Protein AF-A0AAJ1B2Z4-F1 (afdb_monomer)

InterPro domains:
  IPR002912 ACT domain [PS51671] (55-90)
  IPR045865 ACT-like domain [SSF55021] (40-90)
  IPR054352 Aspartokinase, ACT domain [PF22468] (53-90)

Radius of gyration: 16.55 Å; Cα contacts (8 Å, |Δi|>4): 42; chains: 1; bounding box: 34×28×44 Å

Secondary structure (DSSP, 8-state):
-----SB--B-SS-B--B--HHHHHTTHHHHHHHHHHHH--S------S--------TTTTT-TTHHHHHHHHHHHTT---------S--

Mean predicted aligned error: 4.88 Å

Foldseek 3Di:
DPFDWDDWDDDPQDIDTHGD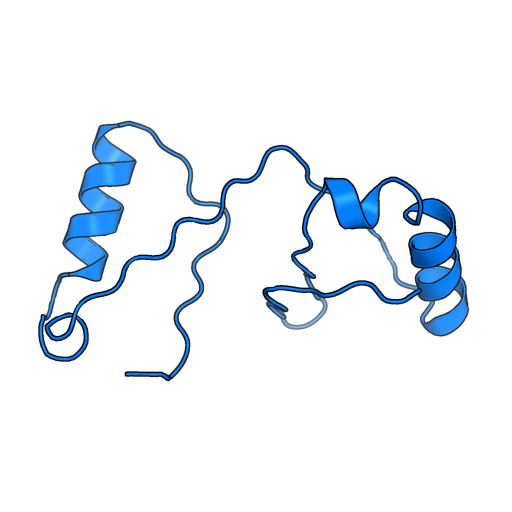PVSQPVCVVVVVVVCCVPPVHPDDDDDDDDDDDDDDDPCPVVDPCPVVVVVVVCVVVVHDDDDDDDDPPD

Structure (mmCIF, N/CA/C/O backbone):
data_AF-A0AAJ1B2Z4-F1
#
_entry.id   AF-A0AAJ1B2Z4-F1
#
loop_
_atom_site.group_PDB
_atom_site.id
_atom_site.type_symbol
_atom_site.label_atom_id
_atom_site.label_alt_id
_atom_site.label_comp_id
_atom_site.label_asym_id
_atom_site.label_entity_id
_atom_site.label_seq_id
_atom_site.pdbx_PDB_ins_code
_atom_site.Cartn_x
_atom_site.Cartn_y
_atom_site.Cartn_z
_atom_site.occupancy
_atom_site.B_iso_or_equiv
_atom_site.auth_seq_id
_atom_site.auth_comp_id
_atom_site.auth_asym_id
_atom_site.auth_atom_id
_atom_site.pdbx_PDB_model_num
ATOM 1 N N . ASN A 1 1 ? 18.673 -6.638 -9.497 1.00 79.81 1 ASN A N 1
ATOM 2 C CA . ASN A 1 1 ? 17.951 -5.352 -9.387 1.00 79.81 1 ASN A CA 1
ATOM 3 C C . ASN A 1 1 ? 18.097 -4.711 -8.005 1.00 79.81 1 ASN A C 1
ATOM 5 O O . ASN A 1 1 ? 17.914 -3.508 -7.931 1.00 79.81 1 ASN A O 1
ATOM 9 N N . ASP A 1 2 ? 18.461 -5.446 -6.936 1.00 87.69 2 ASP A N 1
ATOM 10 C CA . ASP A 1 2 ? 18.758 -4.876 -5.597 1.00 87.69 2 ASP A CA 1
ATOM 11 C C . ASP A 1 2 ? 17.657 -3.922 -5.096 1.00 87.69 2 ASP A C 1
ATOM 13 O O . ASP A 1 2 ? 17.896 -2.762 -4.769 1.00 87.69 2 ASP A O 1
ATOM 17 N N . LEU A 1 3 ? 16.408 -4.375 -5.213 1.00 92.88 3 LEU A N 1
ATOM 18 C CA . LEU A 1 3 ? 15.221 -3.647 -4.786 1.00 92.88 3 LEU A CA 1
ATOM 19 C C . LEU A 1 3 ? 14.625 -4.391 -3.596 1.00 92.88 3 LEU A C 1
ATOM 21 O O . LEU A 1 3 ? 14.285 -5.570 -3.718 1.00 92.88 3 LEU A O 1
ATOM 25 N N . SER A 1 4 ? 14.502 -3.694 -2.475 1.00 94.06 4 SER A N 1
ATOM 26 C CA . SER A 1 4 ? 13.752 -4.173 -1.320 1.00 94.06 4 SER A CA 1
ATOM 27 C C . SER A 1 4 ? 12.254 -3.982 -1.549 1.00 94.06 4 SER A C 1
ATOM 29 O O . SER A 1 4 ? 11.830 -3.060 -2.246 1.00 94.06 4 SER A O 1
ATOM 31 N N . PHE A 1 5 ? 11.452 -4.851 -0.946 1.00 93.00 5 PHE A N 1
ATOM 32 C CA . PHE A 1 5 ? 9.999 -4.736 -0.910 1.00 93.00 5 PHE A CA 1
ATOM 33 C C . PHE A 1 5 ? 9.519 -4.857 0.536 1.00 93.00 5 PHE A C 1
ATOM 35 O O . PHE A 1 5 ? 10.169 -5.505 1.354 1.00 93.00 5 PHE A O 1
ATOM 42 N N . GLU A 1 6 ? 8.380 -4.243 0.831 1.00 88.50 6 GLU A N 1
ATOM 43 C CA . GLU A 1 6 ? 7.812 -4.175 2.180 1.00 88.50 6 GLU A CA 1
ATOM 44 C C . GLU A 1 6 ? 6.806 -5.304 2.420 1.00 88.50 6 GLU A C 1
ATOM 46 O O . GLU A 1 6 ? 6.912 -6.057 3.384 1.00 88.50 6 GLU A O 1
ATOM 51 N N . HIS A 1 7 ? 5.842 -5.459 1.509 1.00 90.00 7 HIS A N 1
ATOM 52 C CA . HIS A 1 7 ? 4.740 -6.409 1.659 1.00 90.00 7 HIS A CA 1
ATOM 53 C C . HIS A 1 7 ? 4.474 -7.151 0.354 1.00 90.00 7 HIS A C 1
ATOM 55 O O . HIS A 1 7 ? 4.675 -6.607 -0.736 1.00 90.00 7 HIS A O 1
ATOM 61 N N . THR A 1 8 ? 4.003 -8.397 0.476 1.00 93.06 8 THR A N 1
ATOM 62 C CA . THR A 1 8 ? 3.646 -9.250 -0.670 1.00 93.06 8 THR A CA 1
ATOM 63 C C . THR A 1 8 ? 2.280 -9.932 -0.517 1.00 93.06 8 THR A C 1
ATOM 65 O O . THR A 1 8 ? 2.209 -11.160 -0.411 1.00 93.06 8 THR A O 1
ATOM 68 N N . PRO A 1 9 ? 1.164 -9.177 -0.476 1.00 90.56 9 PRO A N 1
ATOM 69 C CA . PRO A 1 9 ? -0.159 -9.787 -0.423 1.00 90.56 9 PRO A CA 1
ATOM 70 C C . PRO A 1 9 ? -0.397 -10.690 -1.632 1.00 90.56 9 PRO A C 1
ATOM 72 O O . PRO A 1 9 ? -0.055 -10.346 -2.765 1.00 90.56 9 PRO A O 1
ATOM 75 N N . SER A 1 10 ? -1.017 -11.838 -1.392 1.00 93.19 10 SER A N 1
ATOM 76 C CA . SER A 1 10 ? -1.402 -12.772 -2.445 1.00 93.19 10 SER A CA 1
ATOM 77 C C . SER A 1 10 ? -2.883 -13.108 -2.348 1.00 93.19 10 SER A C 1
ATOM 79 O O . SER A 1 10 ? -3.459 -13.191 -1.261 1.00 93.19 10 SER A O 1
ATOM 81 N N . GLY A 1 11 ? -3.501 -13.254 -3.514 1.00 90.12 11 GLY A N 1
ATOM 82 C CA . GLY A 1 11 ? -4.825 -13.825 -3.691 1.00 90.12 11 GLY A CA 1
ATOM 83 C C . GLY A 1 11 ? -4.731 -15.238 -4.257 1.00 90.12 11 GLY A C 1
ATOM 84 O O . GLY A 1 11 ? -3.701 -15.898 -4.164 1.00 90.12 11 GLY A O 1
ATOM 85 N N . ILE A 1 12 ? -5.826 -15.698 -4.862 1.00 95.38 12 ILE A N 1
ATOM 86 C CA . ILE A 1 12 ? -5.859 -16.995 -5.553 1.00 95.38 12 ILE A CA 1
ATOM 87 C C . ILE A 1 12 ? -4.936 -16.944 -6.778 1.00 95.38 12 ILE A C 1
ATOM 89 O O . ILE A 1 12 ? -4.021 -17.752 -6.887 1.00 95.38 12 ILE A O 1
ATOM 93 N N . ASP A 1 13 ? -5.145 -15.937 -7.631 1.00 95.19 13 ASP A N 1
ATOM 94 C CA . ASP A 1 13 ? -4.443 -15.771 -8.912 1.00 95.19 13 ASP A CA 1
ATOM 95 C C . ASP A 1 13 ? -3.736 -14.409 -9.020 1.00 95.19 13 ASP A C 1
ATOM 97 O O . ASP A 1 13 ? -3.376 -13.956 -10.103 1.00 95.19 13 ASP A O 1
ATOM 101 N N . THR A 1 14 ? -3.559 -13.714 -7.895 1.00 94.56 14 THR A N 1
ATOM 102 C CA . THR A 1 14 ? -2.951 -12.381 -7.856 1.00 94.56 14 THR A CA 1
ATOM 103 C C . THR A 1 14 ? -1.810 -12.330 -6.857 1.00 94.56 14 THR A C 1
ATOM 105 O O . THR A 1 14 ? -1.846 -12.953 -5.796 1.00 94.56 14 THR A O 1
ATOM 108 N N . MET A 1 15 ? -0.794 -11.543 -7.189 1.00 94.62 15 MET A N 1
ATOM 109 C CA . MET A 1 15 ? 0.290 -11.197 -6.284 1.00 94.62 15 MET A CA 1
ATOM 110 C C . MET A 1 15 ? 0.524 -9.697 -6.377 1.00 94.62 15 MET A C 1
ATOM 112 O O . MET A 1 15 ? 0.656 -9.149 -7.469 1.00 94.62 15 MET A O 1
ATOM 116 N N . THR A 1 16 ? 0.585 -9.042 -5.229 1.00 95.00 16 THR A N 1
ATOM 117 C CA . THR A 1 16 ? 0.919 -7.626 -5.110 1.00 95.00 16 THR A CA 1
ATOM 118 C C . THR A 1 16 ? 2.270 -7.516 -4.430 1.00 95.00 16 THR A C 1
ATOM 120 O O . THR A 1 16 ? 2.550 -8.262 -3.499 1.00 95.00 16 THR A O 1
ATOM 123 N N . ILE A 1 17 ? 3.111 -6.589 -4.881 1.00 94.62 17 ILE A N 1
ATOM 124 C CA . ILE A 1 17 ? 4.401 -6.292 -4.256 1.00 94.62 17 ILE A CA 1
ATOM 125 C C . ILE A 1 17 ? 4.417 -4.798 -3.950 1.00 94.62 17 ILE A C 1
ATOM 127 O O . ILE A 1 17 ? 4.226 -3.983 -4.849 1.00 94.62 17 ILE A O 1
ATOM 131 N N . VAL A 1 18 ? 4.631 -4.441 -2.684 1.00 95.00 18 VAL A N 1
ATOM 132 C CA . VAL A 1 18 ? 4.747 -3.045 -2.245 1.00 95.00 18 VAL A CA 1
ATOM 133 C C . VAL A 1 18 ? 6.220 -2.674 -2.163 1.00 95.00 18 VAL A C 1
ATOM 135 O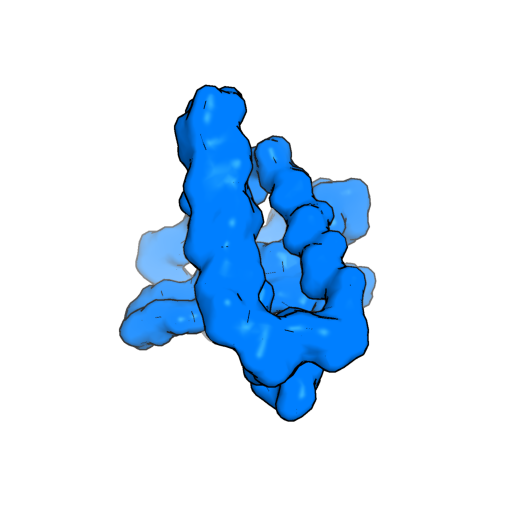 O . VAL A 1 18 ? 6.986 -3.340 -1.468 1.00 95.00 18 VAL A O 1
ATOM 138 N N . VAL A 1 19 ? 6.610 -1.611 -2.858 1.00 95.38 19 VAL A N 1
ATOM 139 C CA . VAL A 1 19 ? 7.993 -1.120 -2.930 1.00 95.38 19 VAL A CA 1
ATOM 140 C C . VAL A 1 19 ? 8.032 0.383 -2.691 1.00 95.38 19 VAL A C 1
ATOM 142 O O . VAL A 1 19 ? 7.044 1.082 -2.912 1.00 95.38 19 VAL A O 1
ATOM 145 N N . GLU A 1 20 ? 9.181 0.885 -2.250 1.00 94.69 20 GLU A N 1
ATOM 146 C CA . GLU A 1 20 ? 9.425 2.322 -2.166 1.00 94.69 20 GLU A CA 1
ATOM 147 C C . GLU A 1 20 ? 9.583 2.918 -3.572 1.00 94.69 20 GLU A C 1
ATOM 149 O O . GLU A 1 20 ? 10.370 2.432 -4.388 1.00 94.69 20 GLU A O 1
ATOM 154 N N . THR A 1 21 ? 8.851 4.001 -3.836 1.00 93.94 21 THR A N 1
ATOM 155 C CA . THR A 1 21 ? 8.775 4.644 -5.152 1.00 93.94 21 THR A CA 1
ATOM 156 C C . THR A 1 21 ? 10.141 5.077 -5.686 1.00 93.94 21 THR A C 1
ATOM 158 O O . THR A 1 21 ? 10.487 4.741 -6.817 1.00 93.94 21 THR A O 1
ATOM 161 N N . GLU A 1 22 ? 10.943 5.785 -4.884 1.00 93.25 22 GLU A N 1
ATOM 162 C CA . GLU A 1 22 ? 12.247 6.310 -5.322 1.00 93.25 22 GLU A CA 1
ATOM 163 C C . GLU A 1 22 ? 13.221 5.185 -5.695 1.00 93.25 22 GLU A C 1
ATOM 165 O O . GLU A 1 22 ? 13.931 5.270 -6.695 1.00 93.25 22 GLU A O 1
ATOM 170 N N . SER A 1 23 ? 13.188 4.087 -4.940 1.00 93.62 23 SER A N 1
ATOM 171 C CA . SER A 1 23 ? 14.007 2.899 -5.184 1.00 93.62 23 SER A CA 1
ATOM 172 C C . SER A 1 23 ? 13.577 2.106 -6.432 1.00 93.62 23 SER A C 1
ATOM 174 O O . SER A 1 23 ? 14.379 1.338 -6.980 1.00 93.62 23 SER A O 1
ATOM 176 N N . PHE A 1 24 ? 12.327 2.267 -6.883 1.00 94.81 24 PHE A N 1
ATOM 177 C CA . PHE A 1 24 ? 11.733 1.528 -8.002 1.00 94.81 24 PHE A CA 1
ATOM 178 C C . PHE A 1 24 ? 11.834 2.250 -9.353 1.00 94.81 24 PHE A C 1
ATOM 180 O O . PHE A 1 24 ? 12.097 1.580 -10.352 1.00 94.81 24 PHE A O 1
ATOM 187 N N . ILE A 1 25 ? 11.663 3.579 -9.400 1.00 93.69 25 ILE A N 1
ATOM 188 C CA . ILE A 1 25 ? 11.514 4.359 -10.651 1.00 93.69 25 ILE A CA 1
ATOM 189 C C . ILE A 1 25 ? 12.614 4.056 -11.678 1.00 93.69 25 ILE A C 1
ATOM 191 O O . ILE A 1 25 ? 12.319 3.709 -12.821 1.00 93.69 25 ILE A O 1
ATOM 195 N N . ASP A 1 26 ? 13.883 4.108 -11.271 1.00 94.81 26 ASP A N 1
ATOM 196 C CA . ASP A 1 26 ? 15.014 3.913 -12.192 1.00 94.81 26 ASP A CA 1
ATOM 197 C C . ASP A 1 26 ? 15.132 2.467 -12.713 1.00 94.81 26 ASP A C 1
ATOM 199 O O . ASP A 1 26 ? 15.846 2.197 -13.680 1.00 94.81 26 ASP A O 1
ATOM 203 N N . LYS A 1 27 ? 14.435 1.523 -12.072 1.00 95.38 27 LYS A N 1
ATOM 204 C CA . LYS A 1 27 ? 14.495 0.079 -12.337 1.00 95.38 27 LYS A CA 1
ATOM 205 C C . LYS A 1 27 ? 13.197 -0.470 -12.930 1.00 95.38 27 LYS A C 1
ATOM 207 O O . LYS A 1 27 ? 13.154 -1.652 -13.273 1.00 95.38 27 LYS A O 1
ATOM 212 N N . GLU A 1 28 ? 12.157 0.355 -13.062 1.00 94.94 28 GLU A N 1
ATOM 213 C CA . GLU A 1 28 ? 10.800 -0.054 -13.441 1.00 94.94 28 GLU A CA 1
ATOM 214 C C . GLU A 1 28 ? 10.807 -0.937 -14.693 1.00 94.94 28 GLU A C 1
ATOM 216 O O . GLU A 1 28 ? 10.356 -2.081 -14.666 1.00 94.94 28 GLU A O 1
ATOM 221 N N . GLN A 1 29 ? 11.391 -0.440 -15.784 1.00 95.44 29 GLN A N 1
ATOM 222 C CA . GLN A 1 29 ? 11.377 -1.130 -17.075 1.00 95.44 29 GLN A CA 1
ATOM 223 C C . GLN A 1 29 ? 12.155 -2.452 -17.046 1.00 95.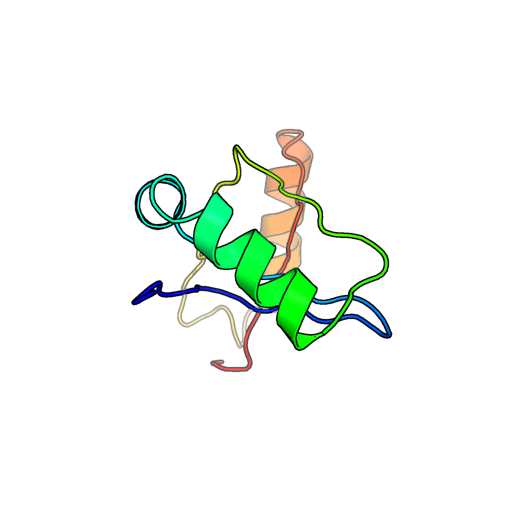44 29 GLN A C 1
ATOM 225 O O . GLN A 1 29 ? 11.714 -3.444 -17.629 1.00 95.44 29 GLN A O 1
ATOM 230 N N . GLU A 1 30 ? 13.293 -2.494 -16.347 1.00 96.69 30 GLU A N 1
ATOM 231 C CA . GLU A 1 30 ? 14.079 -3.721 -16.175 1.00 96.69 30 GLU A CA 1
ATOM 232 C C . GLU A 1 30 ? 13.289 -4.772 -15.385 1.00 96.69 30 GLU A C 1
ATOM 234 O O . GLU A 1 30 ? 13.240 -5.941 -15.778 1.00 96.69 30 GLU A O 1
ATOM 239 N N . ILE A 1 31 ? 12.640 -4.356 -14.294 1.00 95.94 31 ILE A N 1
ATOM 240 C CA . ILE A 1 31 ? 11.848 -5.235 -13.432 1.00 95.94 31 ILE A CA 1
ATOM 241 C C . ILE A 1 31 ? 10.626 -5.765 -14.182 1.00 95.94 31 ILE A C 1
ATOM 243 O O . ILE A 1 31 ? 10.434 -6.980 -14.231 1.00 95.94 31 ILE A O 1
ATOM 247 N N . LEU A 1 32 ? 9.834 -4.891 -14.808 1.00 95.94 32 LEU A N 1
ATOM 248 C CA . LEU A 1 32 ? 8.626 -5.283 -15.537 1.00 95.94 32 LEU A CA 1
ATOM 249 C C . LEU A 1 32 ? 8.945 -6.233 -16.695 1.00 95.94 32 LEU A C 1
ATOM 251 O O . LEU A 1 32 ? 8.308 -7.279 -16.840 1.00 95.94 32 LEU A O 1
ATOM 255 N N . ALA A 1 33 ? 9.974 -5.919 -17.488 1.00 96.12 33 ALA A N 1
ATOM 256 C CA . ALA A 1 33 ? 10.411 -6.794 -18.571 1.00 96.12 33 ALA A CA 1
ATOM 257 C C . ALA A 1 33 ? 10.935 -8.138 -18.041 1.00 96.12 33 ALA A C 1
ATOM 259 O O . ALA A 1 33 ? 10.693 -9.180 -18.655 1.00 96.12 33 ALA A O 1
ATOM 260 N N . GLY A 1 34 ? 11.640 -8.128 -16.906 1.00 96.88 34 GLY A N 1
ATOM 261 C CA . GLY A 1 34 ? 12.119 -9.330 -16.229 1.00 96.88 34 GLY A CA 1
ATOM 262 C C . GLY A 1 34 ? 10.977 -10.243 -15.783 1.00 96.88 34 GLY A C 1
ATOM 263 O O . GLY A 1 34 ? 10.982 -11.426 -16.123 1.00 96.88 34 GLY A O 1
ATOM 264 N N . ILE A 1 35 ? 9.972 -9.689 -15.100 1.00 96.00 35 ILE A 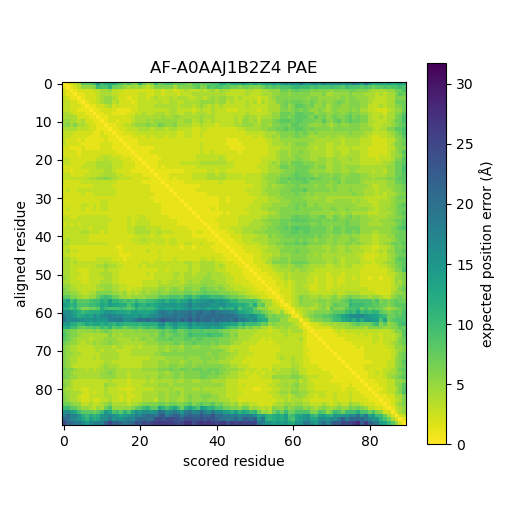N 1
ATOM 265 C CA . ILE A 1 35 ? 8.782 -10.424 -14.646 1.00 96.00 35 ILE A CA 1
ATOM 266 C C . ILE A 1 35 ? 8.040 -11.015 -15.849 1.00 96.00 35 ILE A C 1
ATOM 268 O O . ILE A 1 35 ? 7.799 -12.221 -15.893 1.00 96.00 35 ILE A O 1
ATOM 272 N N . HIS A 1 36 ? 7.755 -10.207 -16.873 1.00 95.94 36 HIS A N 1
ATOM 273 C CA . HIS A 1 36 ? 7.032 -10.678 -18.054 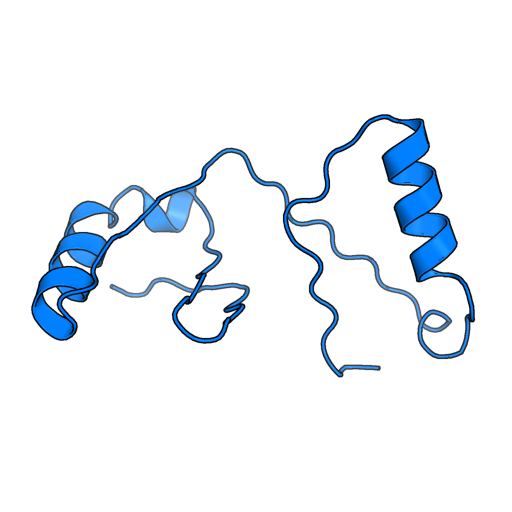1.00 95.94 36 HIS A CA 1
ATOM 274 C C . HIS A 1 36 ? 7.762 -11.825 -18.770 1.00 95.94 36 HIS A C 1
ATOM 276 O O . HIS A 1 36 ? 7.136 -12.787 -19.214 1.00 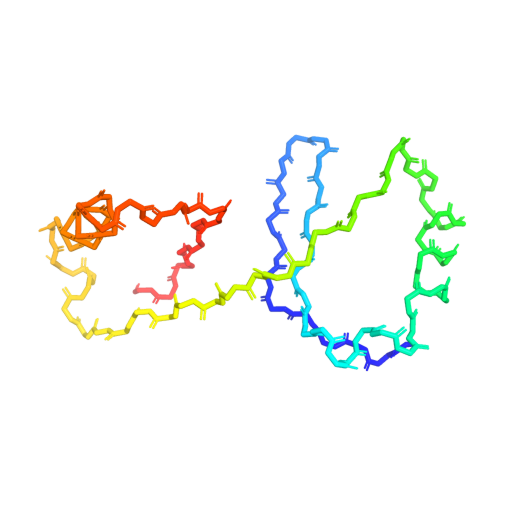95.94 36 HIS A O 1
ATOM 282 N N . ARG A 1 37 ? 9.095 -11.759 -18.882 1.00 96.94 37 ARG A N 1
ATOM 283 C CA . ARG A 1 37 ? 9.897 -12.835 -19.491 1.00 96.94 37 ARG A CA 1
ATOM 284 C C . ARG A 1 37 ? 9.939 -14.100 -18.641 1.00 96.94 37 ARG A C 1
ATOM 286 O O . ARG A 1 37 ? 9.995 -15.186 -19.208 1.00 96.94 37 ARG A O 1
ATOM 293 N N . ALA A 1 38 ? 9.965 -13.959 -17.319 1.00 97.38 38 ALA A N 1
ATOM 294 C CA . ALA A 1 38 ? 10.117 -15.084 -16.407 1.00 97.38 38 ALA A CA 1
ATOM 295 C C . ALA A 1 38 ? 8.822 -15.884 -16.232 1.00 97.38 38 ALA A C 1
ATOM 297 O O . ALA A 1 38 ? 8.885 -17.109 -16.169 1.00 97.38 38 ALA A O 1
ATOM 298 N N . VAL A 1 39 ? 7.672 -15.203 -16.135 1.00 96.00 39 VAL A N 1
ATOM 299 C CA . VAL A 1 39 ? 6.410 -15.848 -15.726 1.00 96.00 39 VAL A CA 1
ATOM 300 C C . VAL A 1 39 ? 5.206 -15.570 -16.625 1.00 96.00 39 VAL A C 1
ATOM 302 O O . VAL A 1 39 ? 4.180 -16.199 -16.414 1.00 96.00 39 VAL A O 1
ATOM 305 N N . GLN A 1 40 ? 5.322 -14.692 -17.631 1.00 96.88 40 GLN A N 1
ATOM 306 C CA . GLN A 1 40 ? 4.252 -14.394 -18.603 1.00 96.88 40 GLN A CA 1
ATOM 307 C C . GLN A 1 40 ? 2.870 -14.151 -17.952 1.00 96.88 40 GLN A C 1
ATOM 309 O O . GLN A 1 40 ? 1.931 -14.898 -18.223 1.00 96.88 40 GLN A O 1
ATOM 314 N N . PRO A 1 41 ? 2.735 -13.141 -17.072 1.00 96.44 41 PRO A N 1
ATOM 315 C CA . PRO A 1 41 ? 1.474 -12.885 -16.385 1.00 96.44 41 PRO A CA 1
ATOM 316 C C . PRO A 1 41 ? 0.407 -12.354 -17.354 1.00 96.44 41 PRO A C 1
ATOM 318 O O . PRO A 1 41 ? 0.737 -11.676 -18.329 1.00 96.44 41 PRO A O 1
ATOM 321 N N . ASP A 1 42 ? -0.868 -12.599 -17.040 1.00 97.19 42 ASP A N 1
ATOM 322 C CA . ASP A 1 42 ? -2.002 -12.083 -17.821 1.00 97.19 42 ASP A CA 1
ATOM 323 C C . ASP A 1 42 ? -2.050 -10.545 -17.824 1.00 97.19 42 ASP A C 1
ATOM 325 O O . ASP A 1 42 ? -2.359 -9.922 -18.843 1.00 97.19 42 ASP A O 1
ATOM 329 N N . SER A 1 43 ? -1.715 -9.921 -16.692 1.00 95.56 43 SER A N 1
ATOM 330 C CA . SER A 1 43 ? -1.583 -8.471 -16.554 1.00 95.56 43 SER A CA 1
ATOM 331 C C . SER A 1 43 ? -0.542 -8.094 -15.496 1.00 95.56 43 SER A C 1
ATOM 333 O O . SER A 1 43 ? -0.235 -8.863 -14.584 1.00 95.56 43 SER A O 1
ATOM 335 N N . ILE A 1 44 ? 0.018 -6.889 -15.632 1.00 96.06 44 ILE A N 1
ATOM 336 C CA . ILE A 1 44 ? 0.814 -6.226 -14.594 1.00 96.06 44 ILE A CA 1
ATOM 337 C C . ILE A 1 44 ? 0.279 -4.803 -14.463 1.00 96.06 44 ILE A C 1
ATOM 339 O O . ILE A 1 44 ? 0.219 -4.073 -15.452 1.00 96.06 44 ILE A O 1
ATOM 343 N N . GLU A 1 45 ? -0.098 -4.415 -13.249 1.00 94.94 45 GLU A N 1
ATOM 344 C CA . GLU A 1 45 ? -0.626 -3.089 -12.932 1.00 94.94 45 GLU A CA 1
ATOM 345 C C . GLU A 1 45 ? 0.292 -2.393 -11.925 1.00 94.94 45 GLU A C 1
ATOM 347 O O . GLU A 1 45 ? 0.807 -3.023 -10.999 1.00 94.94 45 GLU A O 1
ATOM 352 N N . LEU A 1 46 ? 0.505 -1.091 -12.120 1.00 94.81 46 LEU A N 1
ATOM 353 C CA . LEU A 1 46 ? 1.245 -0.236 -11.198 1.00 94.81 46 LEU A CA 1
ATOM 354 C C . LEU A 1 46 ? 0.276 0.762 -10.569 1.00 94.81 46 LEU A C 1
ATOM 356 O O . LEU A 1 46 ? -0.437 1.469 -11.280 1.00 94.81 46 LEU A O 1
ATOM 360 N N . GLU A 1 47 ? 0.283 0.836 -9.241 1.00 93.94 47 GLU A N 1
ATOM 361 C CA . GLU A 1 47 ? -0.468 1.832 -8.480 1.00 93.94 47 GLU A CA 1
ATOM 362 C C . GLU A 1 47 ? 0.515 2.709 -7.697 1.00 93.94 47 GLU A C 1
ATOM 364 O O . GLU A 1 47 ? 1.380 2.211 -6.976 1.00 93.94 47 GLU A O 1
ATOM 369 N N . SER A 1 48 ? 0.406 4.022 -7.890 1.00 93.25 48 SER A N 1
ATOM 370 C CA . SER A 1 48 ? 1.263 5.041 -7.276 1.00 93.25 48 SER A CA 1
ATOM 371 C C . SER A 1 48 ? 0.501 5.817 -6.196 1.00 93.25 48 SER A C 1
ATOM 373 O O . SER A 1 48 ? -0.683 5.576 -5.969 1.00 93.25 48 SER A O 1
ATOM 375 N N . ASP A 1 49 ? 1.175 6.764 -5.538 1.00 92.62 49 ASP A N 1
ATOM 376 C CA . ASP A 1 49 ? 0.569 7.684 -4.561 1.00 92.62 49 ASP A CA 1
ATOM 377 C C . ASP A 1 49 ? -0.059 6.990 -3.338 1.00 92.62 49 ASP A C 1
ATOM 379 O O . ASP A 1 49 ? -1.089 7.403 -2.801 1.00 92.62 49 ASP A O 1
ATOM 383 N N . LEU A 1 50 ? 0.598 5.927 -2.869 1.00 93.25 50 LEU A N 1
ATOM 384 C CA . LEU A 1 50 ? 0.232 5.205 -1.655 1.00 93.25 50 LEU A CA 1
ATOM 385 C C . LEU A 1 50 ? 1.094 5.655 -0.471 1.00 93.25 50 LEU A C 1
ATOM 387 O O . LEU A 1 50 ? 2.286 5.920 -0.609 1.00 93.25 50 LEU A O 1
ATOM 391 N N . ALA A 1 51 ? 0.490 5.682 0.715 1.00 93.25 51 ALA A N 1
ATOM 392 C CA . ALA A 1 51 ? 1.193 5.866 1.978 1.00 93.25 51 ALA A CA 1
ATOM 393 C C . ALA A 1 51 ? 1.006 4.625 2.856 1.00 93.25 51 ALA A C 1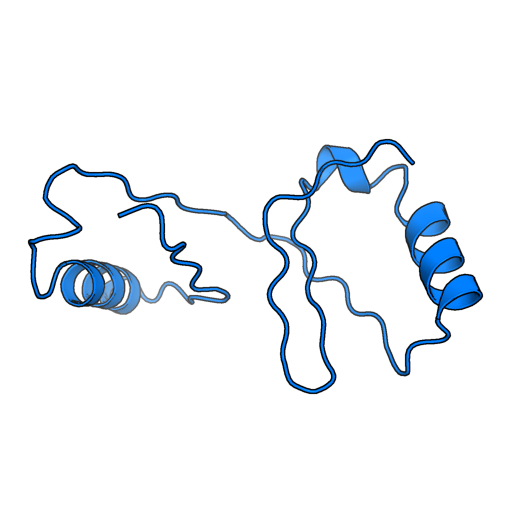
ATOM 395 O O . ALA A 1 51 ? -0.115 4.144 3.032 1.00 93.25 51 ALA A O 1
ATOM 396 N N . LEU A 1 52 ? 2.100 4.129 3.435 1.00 92.19 52 LEU A N 1
ATOM 397 C CA . LEU A 1 52 ? 2.064 3.052 4.419 1.00 92.19 52 LEU A CA 1
ATOM 398 C C . LEU A 1 52 ? 1.993 3.657 5.827 1.00 92.19 52 LEU A C 1
ATOM 400 O O . LEU A 1 52 ? 2.842 4.463 6.205 1.00 92.19 52 LEU A O 1
ATOM 404 N N . ILE A 1 53 ? 0.994 3.261 6.614 1.00 91.50 53 ILE A N 1
ATOM 405 C CA . ILE A 1 53 ? 0.835 3.709 8.002 1.00 91.50 53 ILE A CA 1
ATOM 406 C C . ILE A 1 53 ? 1.000 2.503 8.923 1.00 91.50 53 ILE A C 1
ATOM 408 O O . ILE A 1 53 ? 0.146 1.619 8.957 1.00 91.50 53 ILE A O 1
ATOM 412 N N . ALA A 1 54 ? 2.082 2.489 9.701 1.00 90.38 54 ALA A N 1
ATOM 413 C CA . ALA A 1 54 ? 2.311 1.482 10.730 1.00 90.38 54 ALA A CA 1
ATOM 414 C C . ALA A 1 54 ? 1.751 1.954 12.078 1.00 90.38 54 ALA A C 1
ATOM 416 O O . ALA A 1 54 ? 2.069 3.044 12.556 1.00 90.38 54 ALA A O 1
ATOM 417 N N . ILE A 1 55 ? 0.940 1.112 12.715 1.00 86.75 55 ILE A N 1
ATOM 418 C CA . ILE A 1 55 ? 0.397 1.361 14.052 1.00 86.75 55 ILE A CA 1
ATOM 419 C C . ILE A 1 55 ? 1.018 0.337 14.992 1.00 86.75 55 ILE A C 1
ATOM 421 O O . ILE A 1 55 ? 0.877 -0.864 14.784 1.00 86.75 55 ILE A O 1
ATOM 425 N N . VAL A 1 56 ? 1.719 0.821 16.019 1.00 85.19 56 VAL A N 1
ATOM 426 C CA . VAL A 1 56 ? 2.460 -0.016 16.968 1.00 85.19 56 VAL A CA 1
ATOM 427 C C . VAL A 1 56 ? 2.042 0.283 18.402 1.00 85.19 56 VAL A C 1
ATOM 429 O O . VAL A 1 56 ? 1.952 1.436 18.823 1.00 85.19 56 VAL A O 1
ATOM 432 N N . GLY A 1 57 ? 1.812 -0.764 19.191 1.00 82.38 57 GLY A N 1
ATOM 433 C CA . GLY A 1 57 ? 1.477 -0.611 20.600 1.00 82.38 57 GLY A CA 1
ATOM 434 C C . GLY A 1 57 ? 1.411 -1.941 21.337 1.00 82.38 57 GLY A C 1
ATOM 435 O O . GLY A 1 57 ? 0.769 -2.880 20.885 1.00 82.38 57 GLY A O 1
ATOM 436 N N . ARG A 1 58 ? 2.012 -2.002 22.534 1.00 78.81 58 ARG A N 1
ATOM 437 C CA . ARG A 1 58 ? 2.018 -3.210 23.387 1.00 78.81 58 ARG A CA 1
ATOM 438 C C . ARG A 1 58 ? 0.616 -3.749 23.705 1.00 78.81 58 ARG A C 1
ATOM 440 O O . ARG A 1 58 ? 0.467 -4.935 23.945 1.00 78.81 58 ARG A O 1
ATOM 447 N N . GLY A 1 59 ? -0.391 -2.874 23.727 1.00 75.50 59 GLY A N 1
ATOM 448 C CA . GLY A 1 59 ? -1.783 -3.230 24.008 1.00 75.50 59 GLY A CA 1
ATOM 449 C C . GLY A 1 59 ? -2.618 -3.603 22.781 1.00 75.50 59 GLY A C 1
ATOM 450 O O . GLY A 1 59 ? -3.824 -3.755 22.936 1.00 75.50 59 GLY A O 1
ATOM 451 N N . MET A 1 60 ? -2.034 -3.706 21.579 1.00 77.44 60 MET A N 1
ATOM 452 C CA . MET A 1 60 ? -2.793 -4.064 20.371 1.00 77.44 60 MET A CA 1
ATOM 453 C C . MET A 1 60 ? -3.274 -5.519 20.409 1.00 77.44 60 MET A C 1
ATOM 455 O O . MET A 1 60 ? -4.463 -5.749 20.193 1.00 77.44 60 MET A O 1
ATOM 459 N N . LYS A 1 61 ? -2.406 -6.436 20.857 1.00 71.00 61 LYS A N 1
ATOM 460 C CA . LYS A 1 61 ? -2.684 -7.874 20.998 1.00 71.00 61 LYS A CA 1
ATOM 461 C C . LYS A 1 61 ? -3.893 -8.190 21.880 1.00 71.00 61 LYS A C 1
ATOM 463 O O . LYS A 1 61 ? -4.772 -8.960 21.508 1.00 71.00 61 LYS A O 1
ATOM 468 N N . ASP A 1 62 ? -3.949 -7.574 23.060 1.00 71.31 62 ASP A N 1
ATOM 469 C CA . ASP A 1 62 ? -5.005 -7.830 24.052 1.00 71.31 62 ASP A CA 1
ATOM 470 C C . ASP A 1 62 ? -6.188 -6.848 23.921 1.00 71.31 62 ASP A C 1
ATOM 472 O O . ASP A 1 62 ? -7.263 -7.035 24.503 1.00 71.31 62 ASP A O 1
ATOM 476 N N . GLY A 1 63 ? -6.003 -5.777 23.146 1.00 71.75 63 GLY A N 1
ATOM 477 C CA . GLY A 1 63 ? -6.948 -4.684 22.971 1.00 71.75 63 GLY A CA 1
ATOM 478 C C . GLY A 1 63 ? -8.029 -5.005 21.947 1.00 71.75 63 GLY A C 1
ATOM 479 O O . GLY A 1 63 ? -8.020 -4.464 20.837 1.00 71.75 63 GLY A O 1
ATOM 480 N N . ARG A 1 64 ? -9.012 -5.830 22.330 1.00 78.19 64 ARG A N 1
ATOM 481 C CA . ARG A 1 64 ? -10.224 -6.058 21.521 1.00 78.19 64 ARG A CA 1
ATOM 482 C C . ARG A 1 64 ? -10.834 -4.727 21.064 1.00 78.19 64 ARG A C 1
ATOM 484 O O . ARG A 1 64 ? -11.123 -3.847 21.873 1.00 78.19 64 ARG A O 1
ATOM 491 N N . GLY A 1 65 ? -11.048 -4.595 19.755 1.00 84.62 65 GLY A N 1
ATOM 492 C CA . GLY A 1 65 ? -11.640 -3.403 19.144 1.00 84.62 65 GLY A CA 1
ATOM 493 C C . GLY A 1 65 ? -10.648 -2.299 18.760 1.00 84.62 65 GLY A C 1
ATOM 494 O O . GLY A 1 65 ? -11.089 -1.265 18.268 1.00 84.62 65 GLY A O 1
ATOM 495 N N . THR A 1 66 ? -9.334 -2.487 18.927 1.00 87.38 66 THR A N 1
ATOM 496 C CA . THR A 1 66 ? -8.332 -1.492 18.490 1.00 87.38 66 THR A CA 1
ATOM 497 C C . THR A 1 66 ? -8.372 -1.272 16.977 1.00 87.38 66 THR A C 1
ATOM 499 O O . THR A 1 66 ? -8.507 -0.133 16.539 1.00 87.38 66 THR A O 1
ATOM 502 N N . ALA A 1 67 ? -8.385 -2.351 16.186 1.00 87.19 67 ALA A N 1
ATOM 503 C CA . ALA A 1 67 ? -8.566 -2.272 14.734 1.00 87.19 67 ALA A CA 1
ATOM 504 C C . ALA A 1 67 ? -9.870 -1.545 14.353 1.00 87.19 67 ALA A C 1
ATOM 506 O O . ALA A 1 67 ? -9.864 -0.653 13.511 1.00 87.19 67 ALA A O 1
ATOM 507 N N . ALA A 1 68 ? -10.978 -1.848 15.042 1.00 90.69 68 ALA A N 1
ATOM 508 C CA . ALA A 1 68 ? -12.260 -1.184 14.802 1.00 90.69 68 ALA A CA 1
ATOM 509 C C . ALA A 1 68 ? -12.190 0.328 15.070 1.00 90.69 68 ALA A C 1
ATOM 511 O O . ALA A 1 68 ? -12.707 1.109 14.274 1.00 90.69 68 ALA A O 1
ATOM 512 N N . LYS A 1 69 ? -11.521 0.759 16.150 1.00 91.25 69 LYS A N 1
ATOM 513 C CA . LYS A 1 69 ? -11.314 2.186 16.451 1.00 91.25 69 LYS A CA 1
ATOM 514 C C . LYS A 1 69 ? -10.513 2.885 15.352 1.00 91.25 69 LYS A C 1
ATOM 516 O O . LYS A 1 69 ? -10.896 3.974 14.941 1.00 91.25 69 LYS A O 1
ATOM 521 N N . ILE A 1 70 ? -9.448 2.248 14.866 1.00 91.56 70 ILE A N 1
ATOM 522 C CA . ILE A 1 70 ? -8.594 2.779 13.795 1.00 91.56 70 ILE A CA 1
ATOM 523 C C . ILE A 1 70 ? -9.403 2.954 12.507 1.00 91.56 70 ILE A C 1
ATOM 525 O O . ILE A 1 70 ? -9.481 4.058 11.975 1.00 91.56 70 ILE A O 1
ATOM 529 N N . PHE A 1 71 ? -10.061 1.892 12.034 1.00 93.19 71 PHE A N 1
ATOM 530 C CA . PHE A 1 71 ? -10.822 1.951 10.785 1.00 93.19 71 PHE A CA 1
ATOM 531 C C . PHE A 1 71 ? -12.032 2.884 10.873 1.00 93.19 71 PHE A C 1
ATOM 533 O O . PHE A 1 71 ? -12.358 3.548 9.894 1.00 93.19 71 PHE 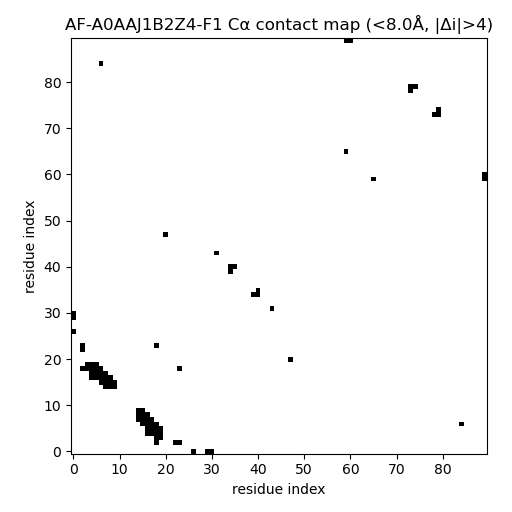A O 1
ATOM 540 N N . THR A 1 72 ? -12.652 3.008 12.052 1.00 95.50 72 THR A N 1
ATOM 541 C CA . THR A 1 72 ? -13.724 3.990 12.276 1.00 95.50 72 THR A CA 1
ATOM 542 C C . THR A 1 72 ? -13.205 5.422 12.150 1.00 95.50 72 THR A C 1
ATOM 544 O O . THR A 1 72 ? -13.853 6.236 11.500 1.00 95.50 72 THR A O 1
ATOM 547 N N . ALA A 1 73 ? -12.042 5.735 12.730 1.00 95.44 73 ALA A N 1
ATOM 548 C CA . ALA A 1 73 ? -11.459 7.073 12.643 1.00 95.44 73 ALA A CA 1
ATOM 549 C C . ALA A 1 73 ? -11.086 7.445 11.196 1.00 95.44 73 ALA A C 1
ATOM 551 O O . ALA A 1 73 ? -11.406 8.538 10.742 1.00 95.44 73 ALA A O 1
ATOM 552 N N . LEU A 1 74 ? -10.482 6.518 10.444 1.00 95.62 74 LEU A N 1
ATOM 553 C CA . LEU A 1 74 ? -10.165 6.738 9.027 1.00 95.62 74 LEU A CA 1
ATOM 554 C 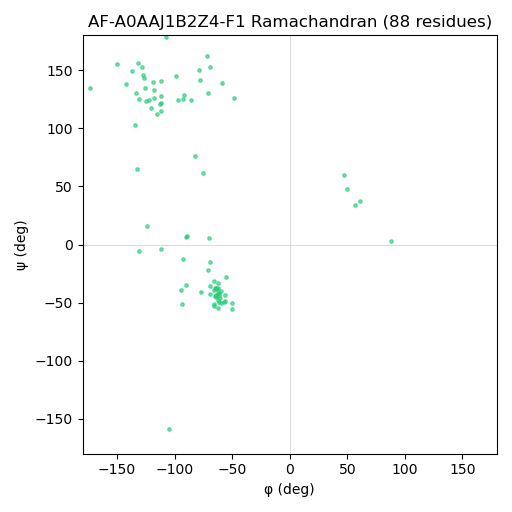C . LEU A 1 74 ? -11.430 6.958 8.183 1.00 95.62 74 LEU A C 1
ATOM 556 O O . LEU A 1 74 ? -11.466 7.858 7.345 1.00 95.62 74 LEU A O 1
ATOM 560 N N . ALA A 1 75 ? -12.486 6.180 8.439 1.00 96.12 75 ALA A N 1
ATOM 561 C CA . ALA A 1 75 ? -13.759 6.328 7.743 1.00 96.12 75 ALA A CA 1
ATOM 562 C C . ALA A 1 75 ? -14.439 7.678 8.034 1.00 96.12 75 ALA A C 1
ATOM 564 O O . ALA A 1 75 ? -15.022 8.267 7.127 1.00 96.12 75 ALA A O 1
ATOM 565 N N . GLN A 1 76 ? -14.347 8.189 9.268 1.00 97.75 76 GLN A N 1
ATOM 566 C CA . GLN A 1 76 ? -14.894 9.503 9.644 1.00 97.75 76 GLN A CA 1
ATOM 567 C C . GLN A 1 76 ? -14.245 10.656 8.867 1.00 97.75 76 GLN A C 1
ATOM 569 O O . GLN A 1 76 ? -14.933 11.610 8.510 1.00 97.75 76 GLN A O 1
ATOM 574 N N . GLU A 1 77 ? -12.960 10.527 8.538 1.00 97.62 77 GLU A N 1
ATOM 575 C CA . GLU A 1 77 ? -12.211 11.497 7.730 1.00 97.62 77 GLU A CA 1
ATOM 576 C C . GLU A 1 77 ? -12.288 11.214 6.218 1.00 97.62 77 GLU A C 1
ATOM 578 O O . GLU A 1 77 ? -11.629 11.879 5.423 1.00 97.62 77 GLU A O 1
ATOM 583 N N . ASN A 1 78 ? -13.115 10.250 5.794 1.00 95.94 78 ASN A N 1
ATOM 584 C CA . ASN A 1 78 ? -13.262 9.821 4.398 1.00 95.94 78 ASN A CA 1
ATOM 585 C C . ASN A 1 78 ? -11.939 9.369 3.749 1.00 95.94 78 ASN A C 1
ATOM 587 O O . ASN A 1 78 ? -11.727 9.551 2.549 1.00 95.94 78 ASN A O 1
ATOM 591 N N . ILE A 1 79 ? -11.045 8.762 4.534 1.00 95.81 79 ILE A N 1
ATOM 592 C CA . ILE A 1 79 ? -9.777 8.221 4.043 1.00 95.81 79 ILE A CA 1
ATOM 593 C C . ILE A 1 79 ? -10.012 6.800 3.526 1.00 95.81 79 ILE A C 1
ATOM 595 O O . ILE A 1 79 ? -10.496 5.929 4.250 1.00 95.81 79 ILE A O 1
ATOM 599 N N . ASN A 1 80 ? -9.649 6.558 2.265 1.00 93.81 80 ASN A N 1
ATOM 600 C CA . ASN A 1 80 ? -9.763 5.237 1.658 1.00 93.81 80 ASN A CA 1
ATOM 601 C C . ASN A 1 80 ? -8.626 4.310 2.113 1.00 93.81 80 ASN A C 1
ATOM 603 O O . ASN A 1 80 ? -7.475 4.731 2.214 1.00 93.81 80 ASN A O 1
ATOM 607 N N . ILE A 1 81 ? -8.940 3.033 2.329 1.00 94.06 81 ILE A N 1
ATOM 608 C CA . ILE A 1 81 ? -7.974 2.011 2.744 1.00 94.06 81 ILE A CA 1
ATOM 609 C C . ILE A 1 81 ? -7.793 1.034 1.587 1.00 94.06 81 ILE A C 1
ATOM 611 O O . ILE A 1 81 ? -8.728 0.334 1.204 1.00 94.06 81 ILE A O 1
ATOM 615 N N . LYS A 1 82 ? -6.581 0.995 1.032 1.00 92.69 82 LYS A N 1
ATOM 616 C CA . LYS A 1 82 ? -6.232 0.134 -0.109 1.00 92.69 82 LYS A CA 1
ATOM 617 C C . LYS A 1 82 ? -5.715 -1.234 0.306 1.00 92.69 82 LYS A C 1
ATOM 619 O O . LYS A 1 82 ? -5.982 -2.225 -0.361 1.00 92.69 82 LYS A O 1
ATOM 624 N N . MET A 1 83 ? -4.995 -1.277 1.417 1.00 91.00 83 MET A N 1
ATOM 625 C CA . MET A 1 83 ? -4.382 -2.486 1.936 1.00 91.00 83 MET A CA 1
ATOM 626 C C . MET A 1 83 ? -4.483 -2.478 3.453 1.00 91.00 83 MET A C 1
ATOM 628 O O . MET A 1 83 ? -4.282 -1.448 4.097 1.00 91.00 83 MET A O 1
ATOM 632 N N . ILE A 1 84 ? -4.799 -3.641 4.006 1.00 91.25 84 ILE A N 1
ATOM 633 C CA . ILE A 1 84 ? -4.670 -3.926 5.427 1.00 91.25 84 ILE A CA 1
ATOM 634 C C . ILE A 1 84 ? -3.713 -5.100 5.506 1.00 91.25 84 ILE A C 1
ATOM 636 O O . ILE A 1 84 ? -4.023 -6.170 4.988 1.00 91.25 84 ILE A O 1
ATOM 640 N N . ASP A 1 85 ? -2.574 -4.885 6.148 1.00 87.88 85 ASP A N 1
ATOM 641 C CA . ASP A 1 85 ? -1.640 -5.954 6.458 1.00 87.88 85 ASP A CA 1
ATOM 642 C C . ASP A 1 85 ? -1.416 -5.985 7.970 1.00 87.88 85 ASP A C 1
ATOM 644 O O . ASP A 1 85 ? -1.107 -4.967 8.595 1.00 87.88 85 ASP A O 1
ATOM 648 N N . GLN A 1 86 ? -1.653 -7.148 8.566 1.00 80.25 86 GLN A N 1
ATOM 649 C CA . GLN A 1 86 ? -1.403 -7.407 9.974 1.00 80.25 86 GLN A CA 1
ATOM 650 C C . GLN A 1 86 ? -0.708 -8.757 10.079 1.00 80.25 86 GLN A C 1
ATOM 652 O O . GLN A 1 86 ? -1.324 -9.814 9.952 1.00 80.25 86 GLN A O 1
ATOM 657 N N . GLY A 1 87 ? 0.604 -8.703 10.288 1.00 72.00 87 GLY A N 1
ATOM 658 C CA . GLY A 1 87 ? 1.415 -9.895 10.475 1.00 72.00 87 GLY A CA 1
ATOM 659 C C . GLY A 1 87 ? 1.165 -10.561 11.828 1.00 72.00 87 GLY A C 1
ATOM 660 O O . GLY A 1 87 ? 0.719 -9.934 12.786 1.00 72.00 87 GLY A O 1
ATOM 661 N N . SER A 1 88 ? 1.570 -11.826 11.940 1.00 57.88 88 SER A N 1
ATOM 662 C CA . SER A 1 88 ? 1.517 -12.614 13.180 1.00 57.88 88 SER A CA 1
ATOM 663 C C . SER A 1 88 ? 2.512 -12.171 14.259 1.00 57.88 88 SER A C 1
ATOM 665 O O . SER A 1 88 ? 2.651 -12.856 15.270 1.00 57.88 88 SER A O 1
ATOM 667 N N . SER A 1 89 ? 3.239 -11.070 14.050 1.00 55.41 89 SER A N 1
ATOM 668 C CA . SER A 1 89 ? 4.090 -10.441 15.066 1.00 55.41 89 SER A CA 1
ATOM 669 C C . SER A 1 89 ? 3.228 -9.684 16.082 1.00 55.41 89 SER A C 1
ATOM 671 O O . SER A 1 89 ? 3.333 -8.470 16.239 1.00 55.41 89 SER A O 1
ATOM 673 N N . GLU A 1 90 ? 2.376 -10.451 16.762 1.00 42.47 90 GLU A N 1
ATOM 674 C CA . GLU A 1 90 ? 1.715 -10.148 18.030 1.00 42.47 90 GLU A CA 1
ATOM 675 C C . GLU A 1 90 ? 2.055 -11.224 19.065 1.00 42.47 90 GLU A C 1
ATOM 677 O O . GLU A 1 90 ? 1.781 -12.428 18.872 1.00 42.47 90 GLU A O 1
#

pLDDT: mean 90.07, std 9.65, range [42.47, 97.75]

Sequence (90 aa):
NDLSFEHTPSGIDTMTIVVETESFIDKEQEILAGIHRAVQPDSIELESDLALIAIVGRGMKDGRGTAAKIFTALAQENINIKMIDQGSSE

Solvent-accessible surface area (backbone atoms only — not comparable to full-atom values): 6315 Å² total; per-residue (Å²): 133,93,68,74,69,81,48,68,58,69,60,95,92,47,76,48,78,40,61,58,64,83,76,37,64,91,44,43,69,62,50,54,54,48,49,46,73,74,67,63,63,96,74,89,86,86,86,78,96,78,83,89,83,87,86,85,60,93,57,55,79,79,34,83,60,50,68,56,54,52,54,50,54,37,52,75,71,70,53,85,81,90,76,86,86,81,74,85,91,109

Nearest PDB structures (foldseek):
  6lks-assembly2_J  TM=2.087E-01  e=6.715E+00  Influenza A virus (A/Thailand/CU44/2006(H1N1))

Organism: Mediterraneibacter gnavus (NCBI:txid33038)